Protein AF-A0A941FP29-F1 (afdb_monomer)

Mean predicted aligned error: 9.91 Å

Nearest PDB structures (foldseek):
  7wbj-assembly1_R  TM=4.226E-01  e=6.814E+00  Homo sapiens

Organism: NCBI:txid450367

InterPro domains:
  IPR008599 Putative sugar diacid recognition [PF05651] (10-92)

Structure (mmCIF, N/CA/C/O backbone):
data_AF-A0A941FP29-F1
#
_entry.id   AF-A0A941FP29-F1
#
loop_
_atom_site.group_PDB
_atom_site.id
_atom_site.type_symbol
_atom_site.label_atom_id
_atom_site.label_alt_id
_atom_site.label_comp_id
_atom_site.label_asym_id
_atom_site.label_entity_id
_atom_site.label_seq_id
_atom_site.pdbx_PDB_ins_code
_atom_site.Cartn_x
_atom_site.Cartn_y
_atom_site.Cartn_z
_atom_site.occupancy
_atom_site.B_iso_or_equiv
_atom_site.auth_seq_id
_atom_site.auth_comp_id
_atom_site.auth_asym_id
_atom_site.auth_atom_id
_atom_site.pdbx_PDB_model_num
ATOM 1 N N . MET A 1 1 ? -14.205 -14.571 4.735 1.00 32.47 1 MET A N 1
ATOM 2 C CA . MET A 1 1 ? -15.638 -14.201 4.711 1.00 32.47 1 MET A CA 1
ATOM 3 C C . MET A 1 1 ? -15.733 -12.725 5.080 1.00 32.47 1 MET A C 1
ATOM 5 O O . MET A 1 1 ? -15.484 -12.385 6.228 1.00 32.47 1 MET A O 1
ATOM 9 N N . ALA A 1 2 ? -15.945 -11.841 4.102 1.00 30.94 2 ALA A N 1
ATOM 10 C CA . ALA A 1 2 ? -16.024 -10.398 4.331 1.00 30.94 2 ALA A CA 1
ATOM 11 C C . ALA A 1 2 ? -17.465 -10.034 4.714 1.00 30.94 2 ALA A C 1
ATOM 13 O O . ALA A 1 2 ? -18.349 -10.020 3.860 1.00 30.94 2 ALA A O 1
ATOM 14 N N . PHE A 1 3 ? -17.715 -9.798 6.002 1.00 40.03 3 PHE A N 1
ATOM 15 C CA . PHE A 1 3 ? -19.000 -9.282 6.466 1.00 40.03 3 PHE A CA 1
ATOM 16 C C . PHE A 1 3 ? -19.100 -7.799 6.096 1.00 40.03 3 PHE A C 1
ATOM 18 O O . PHE A 1 3 ? -18.413 -6.954 6.664 1.00 40.03 3 PHE A O 1
ATOM 25 N N . ARG A 1 4 ? -19.940 -7.509 5.098 1.00 44.03 4 ARG A N 1
ATOM 26 C CA . ARG A 1 4 ? -20.433 -6.165 4.793 1.00 44.03 4 ARG A CA 1
ATOM 27 C C . ARG A 1 4 ? -21.570 -5.851 5.764 1.00 44.03 4 ARG A C 1
ATOM 29 O O . ARG A 1 4 ? -22.674 -6.358 5.600 1.00 44.03 4 ARG A O 1
ATOM 36 N N . SER A 1 5 ? -21.294 -5.017 6.753 1.00 42.84 5 SER A N 1
ATOM 37 C CA . SER A 1 5 ? -22.298 -4.324 7.562 1.00 42.84 5 SER A CA 1
ATOM 38 C C . SER A 1 5 ? -21.977 -2.827 7.550 1.00 42.84 5 SER A C 1
ATOM 40 O O . SER A 1 5 ? -20.813 -2.439 7.491 1.00 42.84 5 SER A O 1
ATOM 42 N N . ASN A 1 6 ? -23.032 -2.012 7.528 1.00 42.34 6 ASN A N 1
ATOM 43 C CA . ASN A 1 6 ? -23.116 -0.569 7.239 1.00 42.34 6 ASN A CA 1
ATOM 44 C C . ASN A 1 6 ? -22.327 0.395 8.169 1.00 42.34 6 ASN A C 1
ATOM 46 O O . ASN A 1 6 ? -22.764 1.518 8.399 1.00 42.34 6 ASN A O 1
ATOM 50 N N . GLY A 1 7 ? -21.178 0.003 8.717 1.00 50.03 7 GLY A N 1
ATOM 51 C CA . GLY A 1 7 ? -20.253 0.890 9.432 1.00 50.03 7 GLY A CA 1
ATOM 52 C C . GLY A 1 7 ? -19.001 1.059 8.594 1.00 50.03 7 GLY A C 1
ATOM 53 O O . GLY A 1 7 ? -18.015 0.351 8.765 1.00 50.03 7 GLY A O 1
ATOM 54 N N . SER A 1 8 ? -19.075 1.892 7.575 1.00 51.94 8 SER A N 1
ATOM 55 C CA . SER A 1 8 ? -18.148 1.792 6.467 1.00 51.94 8 SER A CA 1
ATOM 56 C C . SER A 1 8 ? -16.921 2.688 6.663 1.00 51.94 8 SER A C 1
ATOM 58 O O . SER A 1 8 ? -16.987 3.914 6.709 1.00 51.94 8 SER A O 1
ATOM 60 N N . THR A 1 9 ? -15.751 2.047 6.700 1.00 55.66 9 THR A N 1
ATOM 61 C CA . THR A 1 9 ? -14.421 2.677 6.584 1.00 55.66 9 THR A CA 1
ATOM 62 C C . THR A 1 9 ? -14.212 3.376 5.229 1.00 55.66 9 THR A C 1
ATOM 64 O O . THR A 1 9 ? -13.135 3.901 4.963 1.00 55.66 9 THR A O 1
ATOM 67 N N . GLU A 1 10 ? -15.235 3.398 4.367 1.00 58.84 10 GLU A N 1
ATOM 68 C CA . GLU A 1 10 ? -15.240 3.988 3.023 1.00 58.84 10 GLU A CA 1
ATOM 69 C C . GLU A 1 10 ? -15.029 5.508 3.028 1.00 58.84 10 GLU A C 1
ATOM 71 O O . GLU A 1 10 ? -14.550 6.064 2.047 1.00 58.84 10 GLU A O 1
ATOM 76 N N . ASN A 1 11 ? -15.264 6.164 4.168 1.00 66.56 11 ASN A N 1
ATOM 77 C CA . ASN A 1 11 ? -15.013 7.595 4.355 1.00 66.56 11 ASN A CA 1
ATOM 78 C C . ASN A 1 11 ? -13.582 7.910 4.839 1.00 66.56 11 ASN A C 1
ATOM 80 O O . ASN A 1 11 ? -13.303 9.044 5.230 1.00 66.56 11 ASN A O 1
ATOM 84 N N . GLY A 1 12 ? -12.688 6.914 4.897 1.00 73.06 12 GLY A N 1
ATOM 85 C CA . GLY A 1 12 ? -11.305 7.079 5.364 1.00 73.06 12 GLY A CA 1
ATOM 86 C C . GLY A 1 12 ? -11.152 7.235 6.879 1.00 73.06 12 GLY A C 1
ATOM 87 O O . GLY A 1 12 ? -10.056 7.519 7.356 1.00 73.06 12 GLY A O 1
ATOM 88 N N . LYS A 1 13 ? -12.228 7.027 7.645 1.00 82.56 13 LYS A N 1
ATOM 89 C CA . LYS A 1 13 ? -12.224 7.086 9.112 1.00 82.56 13 LYS A CA 1
ATOM 90 C C . LYS A 1 13 ? -12.149 5.682 9.728 1.00 82.56 13 LYS A C 1
ATOM 92 O O . LYS A 1 13 ? -12.718 4.751 9.150 1.00 82.56 13 LYS A O 1
ATOM 97 N N . PRO A 1 14 ? -11.500 5.528 10.898 1.00 82.56 14 PRO A N 1
ATOM 98 C CA . PRO A 1 14 ? -1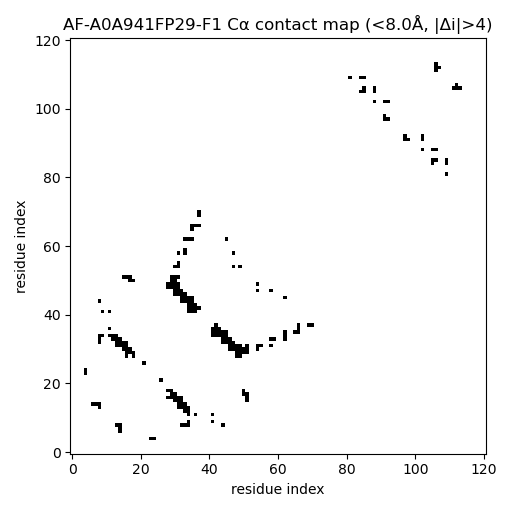1.568 4.304 11.687 1.00 82.56 14 PRO A CA 1
ATOM 99 C C . PRO A 1 14 ? -13.015 3.910 11.998 1.00 82.56 14 PRO A C 1
ATOM 101 O O . PRO A 1 14 ? -13.824 4.758 12.379 1.00 82.56 14 PRO A O 1
ATOM 104 N N . LEU A 1 15 ? -13.326 2.622 11.879 1.00 84.94 15 LEU A N 1
ATOM 105 C CA . LEU A 1 15 ? -14.553 2.049 12.426 1.00 84.94 15 LEU A CA 1
ATOM 106 C C . LEU A 1 15 ? -14.229 1.411 13.779 1.00 84.94 15 LEU A C 1
ATOM 108 O O . LEU A 1 15 ? -13.390 0.516 13.863 1.00 84.94 15 LEU A O 1
ATOM 112 N N . ILE A 1 16 ? -14.928 1.861 14.815 1.00 84.44 16 ILE A N 1
ATOM 113 C CA . ILE A 1 16 ? -14.818 1.368 16.190 1.00 84.44 16 ILE A CA 1
ATOM 114 C C . ILE A 1 16 ? -15.944 0.356 16.418 1.00 84.44 16 ILE A C 1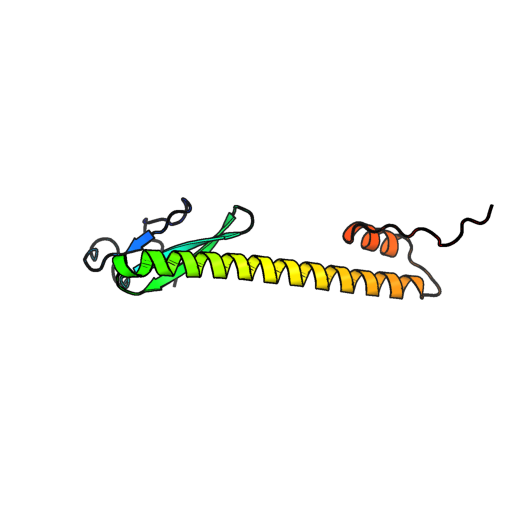
ATOM 116 O O . ILE A 1 16 ? -17.102 0.652 16.128 1.00 84.44 16 ILE A O 1
ATOM 120 N N . ILE A 1 17 ? -15.610 -0.830 16.928 1.00 83.69 17 ILE A N 1
ATOM 121 C CA . ILE A 1 17 ? -16.555 -1.913 17.224 1.00 83.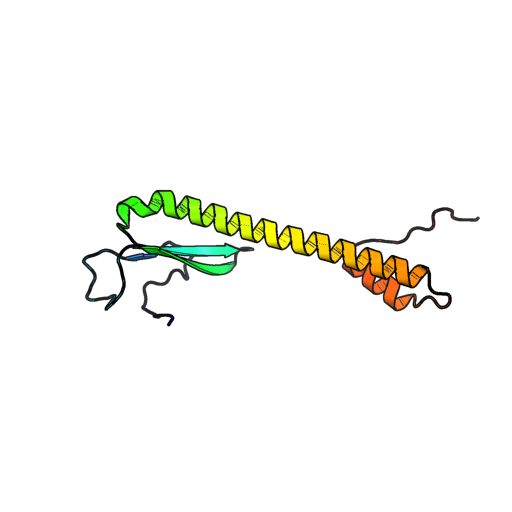69 17 ILE A CA 1
ATOM 122 C C . ILE A 1 17 ? -16.544 -2.145 18.742 1.00 83.69 17 ILE A C 1
ATOM 124 O O . ILE A 1 17 ? -15.631 -2.803 19.246 1.00 83.69 17 ILE A O 1
ATOM 128 N N . PRO A 1 18 ? -17.518 -1.602 19.490 1.00 78.12 18 PRO A N 1
ATOM 129 C CA . PRO A 1 18 ? -17.575 -1.758 20.938 1.00 78.12 18 PRO A CA 1
ATOM 130 C C . PRO A 1 18 ? -18.157 -3.115 21.366 1.00 78.12 18 PRO A C 1
ATOM 132 O O . PRO A 1 18 ? -18.962 -3.718 20.660 1.00 78.12 18 PRO A O 1
ATOM 135 N N . GLU A 1 19 ? -17.800 -3.561 22.574 1.00 72.75 19 GLU A N 1
ATOM 136 C CA . GLU A 1 19 ? -18.202 -4.850 23.176 1.00 72.75 19 GLU A CA 1
ATOM 137 C C . GLU A 1 19 ? -19.732 -5.060 23.247 1.00 72.75 19 GLU A C 1
ATOM 139 O O . GLU A 1 19 ? -20.245 -6.171 23.085 1.00 72.75 19 GLU A O 1
ATOM 144 N N . ASN A 1 20 ? -20.482 -3.980 23.487 1.00 67.75 20 ASN A N 1
ATOM 145 C CA . ASN A 1 20 ? -21.914 -4.038 23.797 1.00 67.75 20 ASN A CA 1
ATOM 146 C C . ASN A 1 20 ? -22.835 -3.942 22.571 1.00 67.75 20 ASN A C 1
ATOM 148 O O . ASN A 1 20 ? -24.051 -4.084 22.714 1.00 67.75 20 ASN A O 1
ATOM 152 N N . ASP A 1 21 ? -22.300 -3.750 21.364 1.00 62.97 21 ASP A N 1
ATOM 153 C CA . ASP A 1 21 ? -23.113 -3.433 20.182 1.00 62.97 21 ASP A CA 1
ATOM 154 C C . ASP A 1 21 ? -23.526 -4.672 19.366 1.00 62.97 21 ASP A C 1
ATOM 156 O O . ASP A 1 21 ? -23.429 -4.748 18.138 1.00 62.97 21 ASP A O 1
ATOM 160 N N . ARG A 1 22 ? -24.022 -5.689 20.084 1.00 54.75 22 ARG A N 1
ATOM 161 C CA . ARG A 1 22 ? -24.415 -6.996 19.520 1.00 54.75 22 ARG A CA 1
ATOM 162 C C . ARG A 1 22 ? -25.601 -6.922 18.553 1.00 54.75 22 ARG A C 1
ATOM 164 O O . ARG A 1 22 ? -25.835 -7.877 17.818 1.00 54.75 22 ARG A O 1
ATOM 171 N N . HIS A 1 23 ? -26.349 -5.817 18.559 1.00 57.81 23 HIS A N 1
ATOM 172 C CA . HIS A 1 23 ? -27.536 -5.633 17.720 1.00 57.81 23 HIS A CA 1
ATOM 173 C C . HIS A 1 23 ? -27.184 -5.220 16.281 1.00 57.81 23 HIS A C 1
ATOM 175 O O . HIS A 1 23 ? -27.934 -5.554 15.367 1.00 57.81 23 HIS A O 1
ATOM 181 N N . GLN A 1 24 ? -26.046 -4.546 16.059 1.00 61.66 24 GLN A N 1
ATOM 182 C CA . GLN A 1 24 ? -25.562 -4.184 14.717 1.00 61.66 24 GLN A CA 1
ATOM 183 C C . GLN A 1 24 ? -24.485 -5.137 14.170 1.00 61.66 24 GLN A C 1
ATOM 185 O O . GLN A 1 24 ? -24.301 -5.208 12.954 1.00 61.66 24 GLN A O 1
ATOM 190 N N . TRP A 1 25 ? -23.799 -5.894 15.034 1.00 64.88 25 TRP A N 1
ATOM 191 C CA . TRP A 1 25 ? -22.595 -6.650 14.667 1.00 64.88 25 TRP A CA 1
ATOM 192 C C . TRP A 1 25 ? -22.618 -8.080 15.231 1.00 64.88 25 TRP A C 1
ATOM 194 O O . TRP A 1 25 ? -21.846 -8.446 16.116 1.00 64.88 25 TRP A O 1
ATOM 204 N N . VAL A 1 26 ? -23.532 -8.917 14.733 1.00 56.78 26 VAL A N 1
ATOM 205 C CA . VAL A 1 26 ? -23.665 -10.313 15.189 1.00 56.78 26 VAL A CA 1
ATOM 206 C C . VAL A 1 26 ? -22.414 -11.122 14.817 1.00 56.78 26 VAL A C 1
ATOM 208 O O . VAL A 1 26 ? -22.083 -11.259 13.642 1.00 56.78 26 VAL A O 1
ATOM 211 N N . GLY A 1 27 ? -21.729 -11.681 15.822 1.00 65.38 27 GLY A N 1
ATOM 212 C CA . GLY A 1 27 ? -20.554 -12.549 15.637 1.00 65.38 27 GLY A CA 1
ATOM 213 C C . GLY A 1 27 ? -19.227 -11.815 15.411 1.00 65.38 27 GLY A C 1
ATOM 214 O O . GLY A 1 27 ? -18.240 -12.434 15.019 1.00 65.38 27 GLY A O 1
ATOM 215 N N . VAL A 1 28 ? -19.192 -10.504 15.644 1.00 72.69 28 VAL A N 1
ATOM 216 C CA . VAL A 1 28 ? -18.028 -9.650 15.404 1.00 72.69 28 VAL A CA 1
ATOM 217 C C . VAL A 1 28 ? -17.315 -9.374 16.729 1.00 72.69 28 VAL A C 1
ATOM 219 O O . VAL A 1 28 ? -17.945 -8.939 17.687 1.00 72.69 28 VAL A O 1
ATOM 222 N N . LEU A 1 29 ? -16.003 -9.625 16.787 1.00 78.88 29 LEU A N 1
ATOM 223 C CA . LEU A 1 29 ? -15.207 -9.333 17.983 1.00 78.88 29 LEU A CA 1
ATOM 224 C C . LEU A 1 29 ? -14.986 -7.816 18.150 1.00 78.88 29 LEU A C 1
ATOM 226 O O . LEU A 1 29 ? -14.804 -7.134 17.129 1.00 78.88 29 LEU A O 1
ATOM 230 N N . PRO A 1 30 ? -14.962 -7.309 19.397 1.00 84.88 30 PRO A N 1
ATOM 231 C CA . PRO A 1 30 ? -14.651 -5.914 19.708 1.00 84.88 30 PRO A CA 1
ATOM 232 C C . PRO A 1 30 ? -13.268 -5.520 19.180 1.00 84.88 30 PRO A C 1
ATOM 234 O O . PRO A 1 30 ? -12.351 -6.343 19.119 1.00 84.88 30 PRO A O 1
ATOM 237 N N . GLY A 1 31 ? -13.123 -4.265 18.767 1.00 89.06 31 GLY A N 1
ATOM 238 C CA . GLY A 1 31 ? -11.858 -3.742 18.264 1.00 89.06 31 GLY A CA 1
ATOM 239 C C . GLY A 1 31 ? -12.023 -2.575 17.301 1.00 89.06 31 GLY A C 1
ATOM 240 O O . GLY A 1 31 ? -13.006 -1.836 17.356 1.00 89.06 31 GLY A O 1
ATOM 241 N N . ILE A 1 32 ? -11.055 -2.412 16.403 1.00 90.38 32 ILE A N 1
ATOM 242 C CA . ILE A 1 32 ? -11.017 -1.329 15.419 1.00 90.38 32 ILE A CA 1
ATOM 243 C C . ILE A 1 32 ? -10.694 -1.848 14.016 1.00 90.38 32 ILE A C 1
ATOM 245 O O . ILE A 1 32 ? -9.894 -2.765 13.825 1.00 90.38 32 ILE A O 1
ATOM 249 N N . ASN A 1 33 ? -11.310 -1.221 13.021 1.00 90.44 33 ASN A N 1
ATOM 250 C CA . ASN A 1 33 ? -11.014 -1.396 11.607 1.00 90.44 33 ASN A CA 1
ATOM 251 C C . ASN A 1 33 ? -10.416 -0.087 11.078 1.00 90.44 33 ASN A C 1
ATOM 253 O O . ASN A 1 33 ? -11.087 0.947 11.058 1.00 90.44 33 ASN A O 1
ATOM 257 N N . LEU A 1 34 ? -9.163 -0.135 10.638 1.00 92.00 34 LEU A N 1
ATOM 258 C CA . LEU A 1 34 ? -8.400 1.017 10.171 1.00 92.00 34 LEU A CA 1
ATOM 259 C C . LEU A 1 34 ? -8.225 0.946 8.652 1.00 92.00 34 LEU A C 1
ATOM 261 O O . LEU A 1 34 ? -7.636 -0.023 8.167 1.00 92.00 34 LEU A O 1
ATOM 265 N N . PRO A 1 35 ? -8.724 1.924 7.877 1.00 93.12 35 PRO A N 1
ATOM 266 C CA . PRO A 1 35 ? -8.512 1.937 6.434 1.00 93.12 35 PRO A CA 1
ATOM 267 C C . PRO A 1 35 ? -7.025 2.126 6.111 1.00 93.12 35 PRO A C 1
ATOM 269 O O . PRO A 1 35 ? -6.357 2.940 6.743 1.00 93.12 35 PRO A O 1
ATOM 272 N N . ILE A 1 36 ? -6.529 1.399 5.110 1.00 93.69 36 ILE A N 1
ATOM 273 C CA . ILE A 1 36 ? -5.181 1.559 4.552 1.00 93.69 36 ILE A CA 1
ATOM 274 C C . ILE A 1 36 ? -5.289 2.458 3.329 1.00 93.69 36 ILE A C 1
ATOM 276 O O . ILE A 1 36 ? -5.960 2.099 2.357 1.00 93.69 36 ILE A O 1
ATOM 280 N N . ASN A 1 37 ? -4.624 3.605 3.373 1.00 92.38 37 ASN A N 1
ATOM 281 C CA . ASN A 1 37 ? -4.534 4.547 2.273 1.00 92.38 37 ASN A CA 1
ATOM 282 C C . ASN A 1 37 ? -3.188 4.398 1.556 1.00 92.38 37 ASN A C 1
ATOM 284 O O . ASN A 1 37 ? -2.128 4.430 2.176 1.00 92.38 37 ASN A O 1
ATOM 288 N N . PHE A 1 38 ? -3.236 4.265 0.237 1.00 93.19 38 PHE A N 1
ATOM 289 C CA . PHE A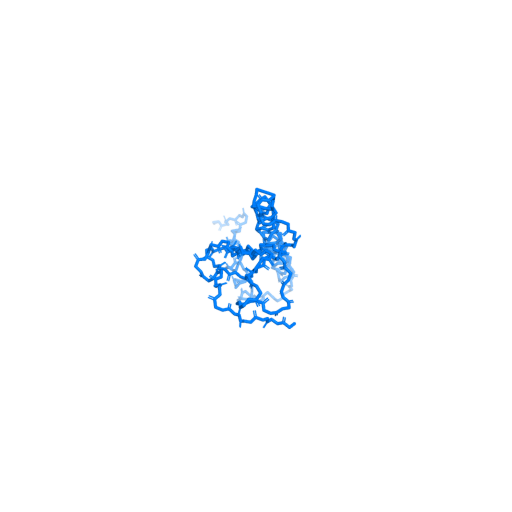 1 38 ? -2.070 4.249 -0.626 1.00 93.19 38 PHE A CA 1
ATOM 290 C C . PHE A 1 38 ? -2.366 5.077 -1.870 1.00 93.19 38 PHE A C 1
ATOM 292 O O . PHE A 1 3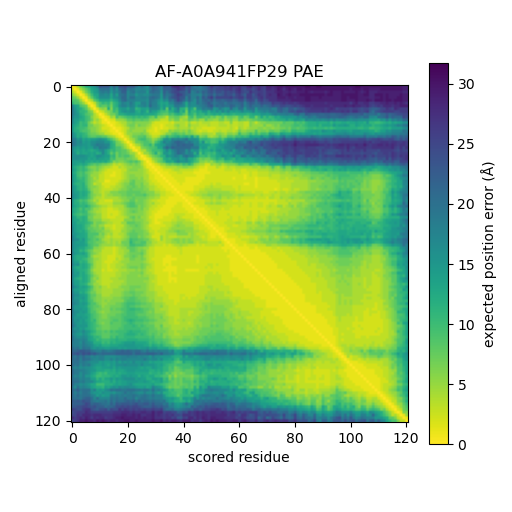8 ? -3.381 4.860 -2.527 1.00 93.19 38 PHE A O 1
ATOM 299 N N . GLN A 1 39 ? -1.497 6.041 -2.186 1.00 91.12 39 GLN A N 1
ATOM 300 C CA . GLN A 1 39 ? -1.688 6.958 -3.322 1.00 91.12 39 GLN A CA 1
ATOM 301 C C . GLN A 1 39 ? -3.074 7.635 -3.324 1.00 91.12 39 GLN A C 1
ATOM 303 O O . GLN A 1 39 ? -3.732 7.740 -4.356 1.00 91.12 39 GLN A O 1
ATOM 308 N N . ASN A 1 40 ? -3.529 8.080 -2.148 1.00 88.69 40 ASN A N 1
ATOM 309 C CA . ASN A 1 40 ? -4.829 8.725 -1.934 1.00 88.69 40 ASN A CA 1
ATOM 310 C C . ASN A 1 40 ? -6.048 7.816 -2.186 1.00 88.69 40 ASN A C 1
ATOM 312 O O . ASN A 1 40 ? -7.175 8.312 -2.243 1.00 88.69 40 ASN A O 1
ATOM 316 N N . VAL A 1 41 ? -5.851 6.499 -2.287 1.00 90.31 41 VAL A N 1
ATOM 317 C CA . VAL A 1 41 ? -6.913 5.506 -2.459 1.00 90.31 41 VAL A CA 1
ATOM 318 C C . VAL A 1 41 ? -6.929 4.553 -1.268 1.00 90.31 41 VAL A C 1
ATOM 320 O O . VAL A 1 41 ? -5.891 4.064 -0.825 1.00 90.31 41 VAL A O 1
ATOM 323 N N . ILE A 1 42 ? -8.122 4.251 -0.751 1.00 91.75 42 ILE A N 1
ATOM 324 C CA . ILE A 1 42 ? -8.285 3.197 0.254 1.00 91.75 42 ILE A CA 1
ATOM 325 C C . ILE A 1 42 ? -8.199 1.847 -0.457 1.00 91.75 42 ILE A C 1
ATOM 327 O O . ILE A 1 42 ? -9.095 1.487 -1.218 1.00 91.75 42 ILE A O 1
ATOM 331 N N . ILE A 1 43 ? -7.130 1.100 -0.198 1.00 92.25 43 ILE A N 1
ATOM 332 C CA . ILE A 1 43 ? -6.866 -0.186 -0.861 1.00 92.25 43 ILE A CA 1
ATOM 333 C C . ILE A 1 43 ? -7.234 -1.399 0.003 1.00 92.25 43 ILE A C 1
ATOM 335 O O . ILE A 1 43 ? -7.224 -2.532 -0.470 1.00 92.25 43 ILE A O 1
ATOM 339 N N . GLY A 1 44 ? -7.539 -1.179 1.283 1.00 90.69 44 GLY A N 1
ATOM 340 C CA . GLY A 1 44 ? -7.793 -2.253 2.236 1.00 90.69 44 GLY A CA 1
ATOM 341 C C . GLY A 1 44 ? -8.070 -1.749 3.646 1.00 90.69 44 GLY A C 1
ATOM 342 O O . GLY A 1 44 ? -8.211 -0.548 3.880 1.00 90.69 44 GLY A O 1
ATOM 343 N N . VAL A 1 45 ? -8.167 -2.685 4.591 1.00 91.44 45 VAL A N 1
ATOM 344 C CA . VAL A 1 45 ? -8.477 -2.407 5.999 1.00 91.44 45 VAL A CA 1
ATOM 345 C C . VAL A 1 45 ? -7.643 -3.321 6.899 1.00 91.44 45 VAL A C 1
ATOM 347 O O . VAL A 1 45 ? -7.581 -4.527 6.661 1.00 91.44 45 VAL A O 1
ATOM 350 N N . ILE A 1 46 ? -7.044 -2.761 7.951 1.00 90.44 46 ILE A N 1
ATOM 351 C CA . ILE A 1 46 ? -6.424 -3.503 9.057 1.00 90.44 46 ILE A CA 1
ATOM 352 C C . ILE A 1 46 ? -7.477 -3.691 10.140 1.00 90.44 46 ILE A C 1
ATOM 354 O O . ILE A 1 46 ? -8.060 -2.718 10.614 1.00 90.44 46 ILE A O 1
ATOM 358 N N . ARG A 1 47 ? -7.705 -4.935 10.557 1.00 88.88 47 ARG A N 1
ATOM 359 C CA . ARG A 1 47 ? -8.572 -5.248 11.692 1.00 88.88 47 ARG A CA 1
ATOM 360 C C . ARG A 1 47 ? -7.729 -5.578 12.915 1.00 88.88 47 ARG A C 1
ATOM 362 O O . ARG A 1 47 ? -6.939 -6.516 12.872 1.00 88.88 47 ARG A O 1
ATOM 369 N N . ILE A 1 48 ? -7.943 -4.851 14.005 1.00 90.19 48 ILE A N 1
ATOM 370 C CA . ILE A 1 48 ? -7.291 -5.071 15.299 1.00 90.19 48 ILE A CA 1
ATOM 371 C C . ILE A 1 48 ? -8.385 -5.394 16.315 1.00 90.19 48 ILE A C 1
ATOM 373 O O . ILE A 1 48 ? -9.390 -4.697 16.378 1.00 90.19 48 ILE A O 1
ATOM 377 N N . THR A 1 49 ? -8.225 -6.487 17.058 1.00 88.69 49 THR A N 1
ATOM 378 C CA . THR A 1 49 ? -9.226 -6.992 18.014 1.00 88.69 49 THR A CA 1
ATOM 379 C C . THR A 1 49 ? -8.765 -6.717 19.443 1.00 88.69 49 THR A C 1
ATOM 381 O O . THR A 1 49 ? -7.585 -6.902 19.730 1.00 88.69 49 THR A O 1
ATOM 384 N N . GLY A 1 50 ? -9.674 -6.294 20.322 1.00 87.69 50 GLY A N 1
ATOM 385 C CA . GLY A 1 50 ? -9.388 -5.892 21.706 1.00 87.69 50 GLY A CA 1
ATOM 386 C C . GLY A 1 50 ? -10.258 -4.711 22.143 1.00 87.69 50 GLY A C 1
ATOM 387 O O . GLY A 1 50 ? -11.211 -4.366 21.443 1.00 87.69 50 GLY A O 1
ATOM 388 N N . ASP A 1 51 ? -9.938 -4.086 23.279 1.00 87.56 51 ASP A N 1
ATOM 389 C CA . ASP A 1 51 ? -10.669 -2.907 23.758 1.00 87.56 51 ASP A CA 1
ATOM 390 C C . ASP A 1 51 ? -10.434 -1.714 22.813 1.00 87.56 51 ASP A C 1
ATOM 392 O O . ASP A 1 51 ? -9.306 -1.225 22.706 1.00 87.56 51 ASP A O 1
ATOM 396 N N . PRO A 1 52 ? -11.465 -1.195 22.124 1.00 86.56 52 PRO A N 1
ATOM 397 C CA . PRO A 1 52 ? -11.281 -0.099 21.181 1.00 86.56 52 PRO A CA 1
ATOM 398 C C . PRO A 1 52 ? -10.692 1.175 21.797 1.00 86.56 52 PRO A C 1
ATOM 400 O O . PRO A 1 52 ? -10.065 1.950 21.078 1.00 86.56 52 PRO A O 1
ATOM 403 N N . THR A 1 53 ? -10.891 1.408 23.098 1.00 86.00 53 THR A N 1
ATOM 404 C CA . THR A 1 53 ? -10.366 2.593 23.791 1.00 86.00 53 THR A CA 1
ATOM 405 C C . THR A 1 53 ? -8.851 2.535 23.971 1.00 86.00 53 THR A C 1
ATOM 407 O O . THR A 1 53 ? -8.185 3.555 23.821 1.00 86.00 53 THR A O 1
ATOM 410 N N . GLU A 1 54 ? -8.298 1.342 24.195 1.00 87.25 54 GLU A N 1
ATOM 411 C CA . GLU A 1 54 ? -6.853 1.107 24.295 1.00 87.25 54 GLU A CA 1
ATOM 412 C C . GLU A 1 54 ? -6.192 0.999 22.912 1.00 87.25 54 GLU A C 1
ATOM 414 O O . GLU A 1 54 ? -5.023 1.339 22.729 1.00 87.25 54 GLU A O 1
ATOM 419 N N . LEU A 1 55 ? -6.940 0.524 21.912 1.00 88.56 55 LEU A N 1
ATOM 420 C CA . LEU A 1 55 ? -6.402 0.211 20.589 1.00 88.56 55 LEU A CA 1
ATOM 421 C C . LEU A 1 55 ? -6.239 1.412 19.657 1.00 88.56 55 LEU A C 1
ATOM 423 O O . LEU A 1 55 ? -5.509 1.288 18.676 1.00 88.56 55 LEU A O 1
ATOM 427 N N . LEU A 1 56 ? -6.910 2.541 19.899 1.00 82.69 56 LEU A N 1
ATOM 428 C CA . LEU A 1 56 ? -6.884 3.681 18.972 1.00 82.69 56 LEU A CA 1
ATOM 429 C C . LEU A 1 56 ? -5.464 4.227 18.755 1.00 82.69 56 LEU A C 1
ATOM 431 O O . LEU A 1 56 ? -5.030 4.325 17.608 1.00 82.69 56 LEU A O 1
ATOM 435 N N . GLU A 1 57 ? -4.719 4.504 19.830 1.00 84.19 57 GLU A N 1
ATOM 436 C CA . GLU A 1 57 ? -3.364 5.071 19.733 1.00 84.19 57 GLU A CA 1
ATOM 437 C C . GLU A 1 57 ? -2.380 4.109 19.049 1.00 84.19 57 GLU A C 1
ATOM 439 O O . GLU A 1 57 ? -1.670 4.480 18.112 1.00 84.19 57 GLU A O 1
ATOM 444 N N . PHE A 1 58 ? -2.355 2.842 19.474 1.00 89.56 58 PHE A N 1
ATOM 445 C CA . PHE A 1 58 ? -1.464 1.844 18.878 1.00 89.56 58 PHE A CA 1
ATOM 446 C C . PHE A 1 58 ? -1.876 1.492 17.442 1.00 89.56 58 PHE A C 1
ATOM 448 O O . PHE A 1 58 ? -1.033 1.264 16.573 1.00 89.56 58 PHE A O 1
ATOM 455 N N . GLY A 1 59 ? -3.179 1.476 17.173 1.00 91.44 59 GLY A N 1
ATOM 456 C CA . GLY A 1 59 ? -3.738 1.189 15.865 1.00 91.44 59 GLY A CA 1
ATOM 457 C C . GLY A 1 59 ? -3.307 2.197 14.807 1.00 91.44 59 GLY A C 1
ATOM 458 O 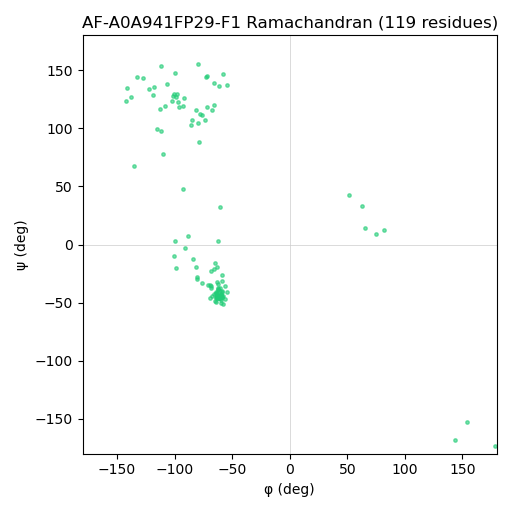O . GLY A 1 59 ? -2.905 1.796 13.713 1.00 91.44 59 GLY A O 1
ATOM 459 N N . GLU A 1 60 ? -3.314 3.492 15.128 1.00 90.19 60 GLU A N 1
ATOM 460 C CA . GLU A 1 60 ? -2.819 4.523 14.210 1.00 90.19 60 GLU A CA 1
ATOM 461 C C . GLU A 1 60 ? -1.340 4.323 13.857 1.00 90.19 60 GLU A C 1
ATOM 463 O O . GLU A 1 60 ? -0.971 4.431 12.685 1.00 90.19 60 GLU A O 1
ATOM 468 N N . LEU A 1 61 ? -0.500 3.945 14.827 1.00 93.88 61 LEU A N 1
ATOM 469 C CA . LEU A 1 61 ? 0.905 3.622 14.568 1.00 93.88 61 LEU A CA 1
ATOM 470 C C . LEU A 1 61 ? 1.051 2.411 13.635 1.00 93.88 61 LEU A C 1
ATOM 472 O O . LEU A 1 61 ? 1.814 2.463 12.670 1.00 93.88 61 LEU A O 1
ATOM 476 N N . VAL A 1 62 ? 0.289 1.342 13.879 1.00 93.69 62 VAL A N 1
ATOM 477 C CA . VAL A 1 62 ? 0.274 0.151 13.014 1.00 93.69 62 VAL A CA 1
ATOM 478 C C . VAL A 1 62 ? -0.161 0.507 11.592 1.00 93.69 62 VAL A C 1
ATOM 480 O O . VAL A 1 62 ? 0.466 0.056 10.629 1.00 93.69 62 VAL A O 1
ATOM 483 N N . LYS A 1 63 ? -1.193 1.347 11.440 1.00 93.69 63 LYS A N 1
ATOM 484 C CA . LYS A 1 63 ? -1.630 1.867 10.138 1.00 93.69 63 LYS A CA 1
ATOM 485 C C . LYS A 1 63 ? -0.497 2.618 9.439 1.00 93.69 63 LYS A C 1
ATOM 487 O O . LYS A 1 63 ? -0.191 2.288 8.298 1.00 93.69 63 LYS A O 1
ATOM 492 N N . MET A 1 64 ? 0.150 3.572 10.114 1.00 94.00 64 MET A N 1
ATOM 493 C CA . MET A 1 64 ? 1.249 4.353 9.530 1.00 94.00 64 MET A CA 1
ATOM 494 C C . MET A 1 64 ? 2.411 3.465 9.078 1.00 94.00 64 MET A C 1
ATOM 496 O O . MET A 1 64 ? 2.916 3.630 7.969 1.00 94.00 64 MET A O 1
ATOM 500 N N . ILE A 1 65 ? 2.815 2.495 9.904 1.00 96.12 65 ILE A N 1
ATOM 501 C CA . ILE A 1 65 ? 3.891 1.560 9.554 1.00 96.12 65 ILE A CA 1
ATOM 502 C C . ILE A 1 65 ? 3.481 0.705 8.353 1.00 96.12 65 ILE A C 1
ATOM 504 O O . ILE A 1 65 ? 4.278 0.525 7.440 1.00 96.12 65 ILE A O 1
ATOM 508 N N . THR A 1 66 ? 2.238 0.226 8.310 1.00 95.94 66 THR A N 1
ATOM 509 C CA . THR A 1 66 ? 1.739 -0.598 7.199 1.00 95.94 66 THR A CA 1
ATOM 510 C C . THR A 1 66 ? 1.712 0.182 5.884 1.00 95.94 66 THR A C 1
ATOM 512 O O . THR A 1 66 ? 2.185 -0.314 4.863 1.00 95.94 66 THR A O 1
ATOM 515 N N . GLU A 1 67 ? 1.211 1.419 5.900 1.00 96.06 67 GLU A N 1
ATOM 516 C CA . GLU A 1 67 ? 1.214 2.300 4.725 1.00 96.06 67 GLU A CA 1
ATOM 517 C C . GLU A 1 67 ? 2.645 2.622 4.278 1.00 96.06 67 GLU A C 1
ATOM 519 O O . GLU A 1 67 ? 2.959 2.544 3.091 1.00 96.06 67 GLU A O 1
ATOM 524 N N . MET A 1 68 ? 3.550 2.895 5.222 1.00 96.94 68 MET A N 1
ATOM 525 C CA . MET A 1 68 ? 4.968 3.105 4.931 1.00 96.94 68 MET A CA 1
ATOM 526 C C . MET A 1 68 ? 5.620 1.867 4.301 1.00 96.94 68 MET A C 1
ATOM 528 O O . MET A 1 68 ? 6.324 2.000 3.302 1.00 96.94 68 MET A O 1
ATOM 532 N N . MET A 1 69 ? 5.389 0.669 4.846 1.00 96.94 69 MET A N 1
ATOM 533 C CA . MET A 1 69 ? 5.930 -0.581 4.299 1.00 96.94 69 MET A CA 1
ATOM 534 C C . MET A 1 69 ? 5.438 -0.824 2.873 1.00 96.94 69 MET A C 1
ATOM 536 O O . MET A 1 69 ? 6.206 -1.266 2.023 1.00 96.94 69 MET A O 1
ATOM 540 N N . LEU A 1 70 ? 4.183 -0.482 2.584 1.00 96.38 70 LEU A N 1
ATOM 541 C CA . LEU A 1 70 ? 3.637 -0.563 1.237 1.00 96.38 70 LEU A CA 1
ATOM 542 C C . LEU A 1 70 ? 4.317 0.422 0.276 1.00 96.38 70 LEU A C 1
ATOM 544 O O . LEU A 1 70 ? 4.675 0.044 -0.838 1.00 96.38 70 LEU A O 1
ATOM 548 N N . HIS A 1 71 ? 4.561 1.661 0.713 1.00 96.19 71 HIS A N 1
ATOM 549 C CA . HIS A 1 71 ? 5.354 2.623 -0.056 1.00 96.19 71 HIS A CA 1
ATOM 550 C C . HIS A 1 71 ? 6.774 2.120 -0.320 1.00 96.19 71 HIS A C 1
ATOM 552 O O . HIS A 1 71 ? 7.255 2.227 -1.447 1.00 96.19 71 HIS A O 1
ATOM 558 N N . GLN A 1 72 ? 7.428 1.535 0.682 1.00 97.31 72 GLN A N 1
ATOM 559 C CA . GLN A 1 72 ? 8.768 0.968 0.536 1.00 97.31 72 GLN A CA 1
ATOM 560 C C . GLN A 1 72 ? 8.790 -0.208 -0.442 1.00 97.31 72 GLN A C 1
ATOM 562 O O . GLN A 1 72 ? 9.648 -0.237 -1.321 1.00 97.31 72 GLN A O 1
ATOM 567 N N . ALA A 1 73 ? 7.839 -1.140 -0.329 1.00 96.56 73 ALA A N 1
ATOM 568 C CA . ALA A 1 73 ? 7.724 -2.281 -1.234 1.00 96.56 73 ALA A CA 1
ATOM 569 C C . ALA A 1 73 ? 7.521 -1.823 -2.684 1.00 96.56 73 ALA A C 1
ATOM 571 O O . ALA A 1 73 ? 8.236 -2.270 -3.577 1.00 96.56 73 ALA A O 1
ATOM 572 N N . PHE A 1 74 ? 6.624 -0.857 -2.900 1.00 96.56 74 PHE A N 1
ATOM 573 C CA . PHE A 1 74 ? 6.397 -0.278 -4.220 1.00 96.56 74 PHE A CA 1
ATOM 574 C C . PHE A 1 74 ? 7.659 0.392 -4.778 1.00 96.56 74 PHE A C 1
ATOM 576 O O . PHE A 1 74 ? 8.033 0.161 -5.922 1.00 96.56 74 PHE A O 1
ATOM 583 N N . MET A 1 75 ? 8.361 1.198 -3.976 1.00 96.31 75 MET A N 1
ATOM 584 C CA . MET A 1 75 ? 9.607 1.838 -4.414 1.00 96.31 75 MET A CA 1
ATOM 585 C C . MET A 1 75 ? 10.706 0.825 -4.751 1.00 96.31 75 MET A C 1
ATOM 587 O O . MET A 1 75 ? 11.443 1.032 -5.715 1.00 96.31 75 MET A O 1
ATOM 591 N N . ALA A 1 76 ? 10.821 -0.251 -3.970 1.00 97.25 76 ALA A N 1
ATOM 592 C CA . ALA A 1 76 ? 11.786 -1.315 -4.220 1.00 97.25 76 ALA A CA 1
ATOM 593 C C . ALA A 1 76 ? 11.497 -2.025 -5.551 1.00 97.25 76 ALA A C 1
ATOM 595 O O . ALA A 1 76 ? 12.404 -2.158 -6.370 1.00 97.25 76 ALA A O 1
ATOM 596 N N . GLU A 1 77 ? 10.234 -2.373 -5.809 1.00 96.38 77 GLU A N 1
ATOM 597 C CA . GLU A 1 77 ? 9.798 -2.975 -7.073 1.00 96.38 77 GLU A CA 1
ATOM 598 C C . GLU A 1 77 ? 10.085 -2.054 -8.269 1.00 96.38 77 GLU A C 1
ATOM 600 O O . GLU A 1 77 ? 10.620 -2.497 -9.282 1.00 96.38 77 GLU A O 1
ATOM 605 N N . GLN A 1 78 ? 9.814 -0.748 -8.151 1.00 94.00 78 GLN A N 1
ATOM 606 C CA . GLN A 1 78 ? 10.129 0.217 -9.214 1.00 94.00 78 GLN A CA 1
ATOM 607 C C . GLN A 1 78 ? 11.635 0.300 -9.506 1.00 94.00 78 GLN A C 1
ATOM 609 O O . GLN A 1 78 ? 12.040 0.453 -10.662 1.00 94.00 78 GLN A O 1
ATOM 614 N N . LEU A 1 79 ? 12.475 0.213 -8.471 1.00 94.50 79 LEU A N 1
ATOM 615 C CA . LEU A 1 79 ? 13.926 0.234 -8.631 1.00 94.50 79 LEU A CA 1
ATOM 616 C C . LEU A 1 79 ? 14.432 -1.042 -9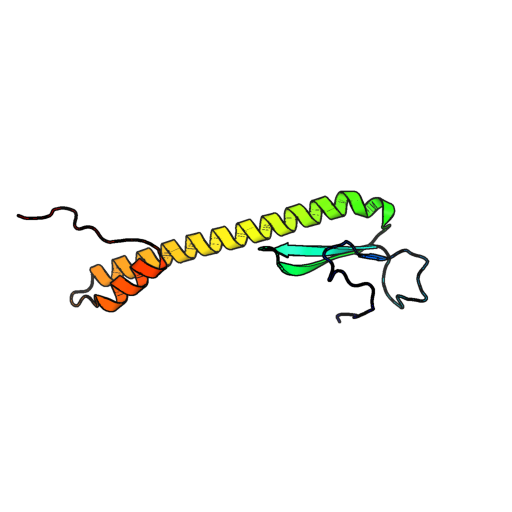.310 1.00 94.50 79 LEU A C 1
ATOM 618 O O . LEU A 1 79 ? 15.230 -0.951 -10.245 1.00 94.50 79 LEU A O 1
ATOM 622 N N . GLU A 1 80 ? 13.950 -2.202 -8.865 1.00 96.19 80 GLU A N 1
ATOM 623 C CA . GLU A 1 80 ? 14.268 -3.504 -9.455 1.00 96.19 80 GLU A CA 1
ATOM 624 C C . GLU A 1 80 ? 13.835 -3.555 -10.924 1.00 96.19 80 GLU A C 1
ATOM 626 O O . GLU A 1 80 ? 14.643 -3.855 -11.803 1.00 96.19 80 GLU A O 1
ATOM 631 N N . TRP A 1 81 ? 12.603 -3.136 -11.213 1.00 94.25 81 TRP A N 1
ATOM 632 C CA . TRP A 1 81 ? 12.073 -3.038 -12.569 1.00 94.25 81 TRP A CA 1
ATOM 633 C C . TRP A 1 81 ? 12.935 -2.146 -13.469 1.00 94.25 81 TRP A C 1
ATOM 635 O O . TRP A 1 81 ? 13.298 -2.525 -14.585 1.00 94.25 81 TRP A O 1
ATOM 645 N N . LYS A 1 82 ? 13.319 -0.961 -12.978 1.00 92.31 82 LYS A N 1
ATOM 646 C CA . LYS A 1 82 ? 14.186 -0.042 -13.723 1.00 92.31 82 LYS A CA 1
ATOM 647 C C . LYS A 1 82 ? 15.559 -0.652 -13.995 1.00 92.31 82 LYS A C 1
ATOM 649 O O . LYS A 1 82 ? 16.121 -0.411 -15.062 1.00 92.31 82 LYS A O 1
ATOM 654 N N . GLN A 1 83 ? 16.112 -1.399 -13.043 1.00 93.88 83 GLN A N 1
ATOM 655 C CA . GLN A 1 83 ? 17.394 -2.075 -13.207 1.00 93.88 83 GLN A CA 1
ATOM 656 C C . GLN A 1 83 ? 17.300 -3.202 -14.244 1.00 93.88 83 GLN A C 1
ATOM 658 O O . GLN A 1 83 ? 18.127 -3.256 -15.150 1.00 93.88 83 GLN A O 1
ATOM 663 N N . HIS A 1 84 ? 16.243 -4.009 -14.195 1.00 94.31 84 HIS A N 1
ATOM 664 C CA . HIS A 1 84 ? 16.013 -5.065 -15.175 1.00 94.31 84 HIS A CA 1
ATOM 665 C C . HIS A 1 84 ? 15.852 -4.513 -16.602 1.00 94.31 84 HIS A C 1
ATOM 667 O O . HIS A 1 84 ? 16.476 -4.998 -17.543 1.00 94.31 84 HIS A O 1
ATOM 673 N N . LEU A 1 85 ? 15.086 -3.431 -16.778 1.00 91.62 85 LEU A N 1
ATOM 674 C CA . LEU A 1 85 ? 14.947 -2.787 -18.089 1.00 91.62 85 LEU A CA 1
ATOM 675 C C . LEU A 1 85 ? 16.275 -2.234 -18.627 1.00 91.62 85 LEU A C 1
ATOM 677 O O . LEU A 1 85 ? 16.500 -2.271 -19.836 1.00 91.62 85 LEU A O 1
ATOM 681 N N . LYS A 1 86 ? 17.169 -1.748 -17.755 1.00 91.44 86 LYS A N 1
ATOM 682 C CA . LYS A 1 86 ? 18.523 -1.334 -18.160 1.00 91.44 86 LYS A CA 1
ATOM 683 C C . LYS A 1 86 ? 19.351 -2.501 -18.679 1.00 91.44 86 LYS A C 1
ATOM 685 O O . LYS A 1 86 ? 20.052 -2.335 -19.673 1.00 91.44 86 LYS A O 1
ATOM 690 N N . GLU A 1 87 ? 19.280 -3.644 -18.009 1.00 92.62 87 GLU A N 1
ATOM 691 C CA . GLU A 1 87 ? 19.991 -4.859 -18.416 1.00 92.62 87 GLU A CA 1
ATOM 692 C C . GLU A 1 87 ? 19.519 -5.320 -19.794 1.00 92.62 87 GLU A C 1
ATOM 694 O O . GLU A 1 87 ? 20.348 -5.513 -20.678 1.00 92.62 87 GLU A O 1
ATOM 699 N N . LEU A 1 88 ? 18.204 -5.347 -20.034 1.00 91.38 88 LEU A N 1
ATOM 700 C CA . LEU A 1 88 ? 17.650 -5.681 -21.349 1.00 91.38 88 LEU A CA 1
ATOM 701 C C . LEU A 1 88 ? 18.127 -4.719 -22.447 1.00 91.38 88 LEU A C 1
ATOM 703 O O . LEU A 1 88 ? 18.547 -5.163 -23.510 1.00 91.38 88 LEU A O 1
ATOM 707 N N . VAL A 1 89 ? 18.117 -3.402 -22.192 1.00 90.81 89 VAL A N 1
ATOM 708 C CA . VAL A 1 89 ? 18.663 -2.416 -23.146 1.00 90.81 89 VAL A CA 1
ATOM 709 C C . VAL A 1 89 ? 20.130 -2.707 -23.454 1.00 90.81 89 VAL A C 1
ATOM 711 O O . VAL A 1 89 ? 20.532 -2.657 -24.613 1.00 90.81 89 VAL A O 1
ATOM 714 N N . PHE A 1 90 ? 20.931 -3.017 -22.436 1.00 89.75 90 PHE A N 1
ATOM 715 C CA . PHE A 1 90 ? 22.339 -3.348 -22.624 1.00 89.75 90 PHE A CA 1
ATOM 716 C C . PHE A 1 90 ? 22.518 -4.620 -23.465 1.00 89.75 90 PHE A C 1
ATOM 718 O O . PHE A 1 90 ? 23.319 -4.622 -24.396 1.00 89.75 90 PHE A O 1
ATOM 725 N N . GLU A 1 91 ? 21.735 -5.666 -23.198 1.00 90.06 91 GLU A N 1
ATOM 726 C CA . GLU A 1 91 ? 21.734 -6.901 -23.988 1.00 90.06 91 GLU A CA 1
ATOM 727 C C . GLU A 1 91 ? 21.382 -6.655 -25.458 1.00 90.06 91 GLU A C 1
ATOM 729 O O . GLU A 1 91 ? 22.012 -7.231 -26.342 1.00 90.06 91 GLU A O 1
ATOM 734 N N . ASP A 1 92 ? 20.405 -5.793 -25.749 1.00 88.56 92 ASP A N 1
ATOM 735 C CA . ASP A 1 92 ? 20.036 -5.482 -27.133 1.00 88.56 92 ASP A CA 1
ATOM 736 C C . ASP A 1 92 ? 21.108 -4.704 -27.883 1.00 88.56 92 ASP A C 1
ATOM 738 O O . ASP A 1 92 ? 21.304 -4.940 -29.073 1.00 88.56 92 ASP A O 1
ATOM 742 N N . LEU A 1 93 ? 21.814 -3.801 -27.201 1.00 87.56 93 LEU A N 1
ATOM 743 C CA . LEU A 1 93 ? 22.922 -3.049 -27.791 1.00 87.56 93 LEU A CA 1
ATOM 744 C C . LEU A 1 93 ? 24.139 -3.933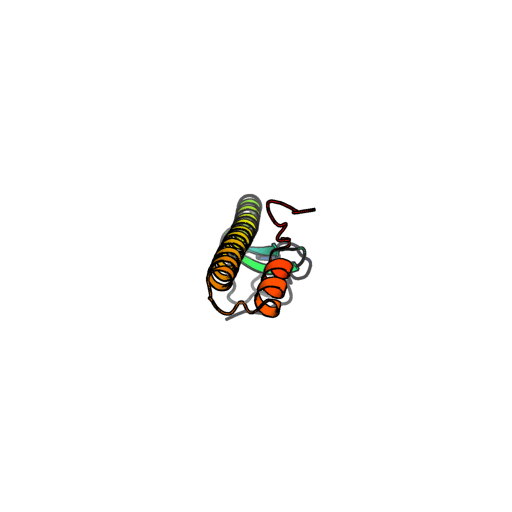 -28.101 1.00 87.56 93 LEU A C 1
ATOM 746 O O . LEU A 1 93 ? 24.953 -3.561 -28.942 1.00 87.56 93 LEU A O 1
ATOM 750 N N . LEU A 1 94 ? 24.272 -5.084 -27.435 1.00 88.25 94 LEU A N 1
ATOM 751 C CA . LEU A 1 94 ? 25.337 -6.058 -27.693 1.00 88.25 94 LEU A CA 1
ATOM 752 C C . LEU A 1 94 ? 25.027 -7.016 -28.855 1.00 88.25 94 LEU A C 1
ATOM 754 O O . LEU A 1 94 ? 25.924 -7.738 -29.292 1.00 88.25 94 LEU A O 1
ATOM 758 N N . LYS A 1 95 ? 23.784 -7.060 -29.348 1.00 87.69 95 LYS A N 1
ATOM 759 C CA . LYS A 1 95 ? 23.409 -7.914 -30.484 1.00 87.69 95 LYS A CA 1
ATOM 760 C C . LYS A 1 95 ? 23.991 -7.359 -31.783 1.00 87.69 95 LYS A C 1
ATOM 762 O O . LYS A 1 95 ? 24.046 -6.151 -31.983 1.00 87.69 95 LYS A O 1
ATOM 767 N N . GLU A 1 96 ? 24.370 -8.257 -32.693 1.00 80.38 96 GLU A N 1
ATOM 768 C CA . GLU A 1 96 ? 24.852 -7.875 -34.030 1.00 80.38 96 GLU A CA 1
ATOM 769 C C . GLU A 1 96 ? 23.770 -7.160 -34.856 1.00 80.38 96 GLU A C 1
ATOM 771 O O . GLU A 1 96 ? 24.083 -6.256 -35.628 1.00 80.38 96 GLU A O 1
ATOM 776 N N . ASP A 1 97 ? 22.500 -7.527 -34.658 1.00 85.38 97 ASP A N 1
ATOM 777 C CA . ASP A 1 97 ? 21.339 -6.871 -35.262 1.00 85.38 97 ASP A CA 1
ATOM 778 C C . ASP A 1 97 ? 20.525 -6.142 -34.182 1.00 85.38 97 ASP A C 1
ATOM 780 O O . ASP A 1 97 ? 19.754 -6.743 -33.424 1.00 85.38 97 ASP A O 1
ATOM 784 N N . ILE A 1 98 ? 20.757 -4.834 -34.064 1.00 84.50 98 ILE A N 1
ATOM 785 C CA . ILE A 1 98 ? 20.136 -3.994 -33.038 1.00 84.50 98 ILE A CA 1
ATOM 786 C C . ILE A 1 98 ? 18.726 -3.608 -33.482 1.00 84.50 98 ILE A C 1
ATOM 788 O O . ILE A 1 98 ? 18.526 -2.810 -34.401 1.00 84.50 98 ILE A O 1
ATOM 792 N N . ASN A 1 99 ? 17.728 -4.075 -32.737 1.00 86.25 99 ASN A N 1
ATOM 793 C CA . ASN A 1 99 ? 16.357 -3.606 -32.889 1.00 86.25 99 ASN A CA 1
ATOM 794 C C . ASN A 1 99 ? 16.176 -2.244 -32.193 1.00 86.25 99 ASN A C 1
ATOM 796 O O . ASN A 1 99 ? 15.781 -2.173 -31.026 1.00 86.25 99 ASN A O 1
ATOM 800 N N . GLN A 1 100 ? 16.451 -1.165 -32.931 1.00 85.38 100 GLN A N 1
ATOM 801 C CA . GLN A 1 100 ? 16.381 0.219 -32.435 1.00 85.38 100 GLN A CA 1
ATOM 802 C C . GLN A 1 100 ? 15.020 0.569 -31.820 1.00 85.38 100 GLN A C 1
ATOM 804 O O . GLN A 1 100 ? 14.962 1.143 -30.740 1.00 85.38 100 GLN A O 1
ATOM 809 N N . HIS A 1 101 ? 13.919 0.129 -32.434 1.00 86.62 101 HIS A N 1
ATOM 810 C CA . HIS A 1 101 ? 12.572 0.379 -31.912 1.00 86.62 101 HIS A CA 1
ATOM 811 C C . HIS A 1 101 ? 12.382 -0.190 -30.499 1.00 86.62 101 HIS A C 1
ATOM 813 O O . HIS A 1 101 ? 11.758 0.431 -29.641 1.00 86.62 101 HIS A O 1
ATOM 819 N N . SER A 1 102 ? 12.923 -1.379 -30.242 1.00 85.56 102 SER A N 1
ATOM 820 C CA . SER A 1 102 ? 12.767 -2.034 -28.944 1.00 85.56 102 SER A CA 1
ATOM 821 C C . SER A 1 102 ? 13.667 -1.399 -27.874 1.00 85.56 102 SER A C 1
ATOM 823 O O . SER A 1 102 ? 13.267 -1.307 -26.712 1.00 85.56 102 SER A O 1
ATOM 825 N N . VAL A 1 103 ? 14.850 -0.916 -28.272 1.00 87.94 103 VAL A N 1
ATOM 826 C CA . VAL A 1 103 ? 15.749 -0.114 -27.428 1.00 87.94 103 VAL A CA 1
ATOM 827 C C . VAL A 1 103 ? 15.091 1.217 -27.049 1.00 87.94 103 VAL A C 1
ATOM 829 O O . VAL A 1 103 ? 15.011 1.532 -25.862 1.00 87.94 103 VAL A O 1
ATOM 832 N N . ASP A 1 104 ? 14.547 1.950 -28.022 1.00 89.31 104 ASP A N 1
ATOM 833 C CA . ASP A 1 104 ? 13.899 3.248 -27.806 1.00 89.31 104 ASP A CA 1
ATOM 834 C C . ASP A 1 104 ? 12.687 3.139 -26.869 1.00 89.31 104 ASP A C 1
ATOM 836 O O . ASP A 1 104 ? 12.572 3.909 -25.914 1.00 89.31 104 ASP A O 1
ATOM 840 N N . GLN A 1 105 ? 11.828 2.130 -27.066 1.00 87.94 105 GLN A N 1
ATOM 841 C CA . GLN A 1 105 ? 10.690 1.874 -26.174 1.00 87.94 105 GLN A CA 1
ATOM 842 C C . GLN A 1 105 ? 11.130 1.622 -24.727 1.00 87.94 105 GLN A C 1
ATOM 844 O O . GLN A 1 105 ? 10.542 2.161 -23.789 1.00 87.94 105 GLN A O 1
ATOM 849 N N . ARG A 1 106 ? 12.171 0.806 -24.516 1.00 87.94 106 ARG A N 1
ATOM 850 C CA . ARG A 1 106 ? 12.677 0.521 -23.165 1.00 87.94 106 ARG A CA 1
ATOM 851 C C . ARG A 1 106 ? 13.323 1.746 -22.520 1.00 87.94 106 ARG A C 1
ATOM 853 O O . ARG A 1 106 ? 13.141 1.949 -21.321 1.00 87.94 106 ARG A O 1
ATOM 860 N N . LEU A 1 107 ? 14.031 2.570 -23.293 1.00 90.94 107 LEU A N 1
ATOM 861 C CA . LEU A 1 107 ? 14.614 3.833 -22.830 1.00 90.94 107 LEU A CA 1
ATOM 862 C C . LEU A 1 107 ? 13.546 4.845 -22.400 1.00 90.94 107 LEU A C 1
ATOM 864 O O . LEU A 1 107 ? 13.703 5.488 -21.358 1.00 90.94 107 LEU A O 1
ATOM 868 N N . GLU A 1 108 ? 12.444 4.935 -23.147 1.00 90.56 108 GLU A N 1
ATOM 869 C CA . GLU A 1 108 ? 11.294 5.769 -22.793 1.00 90.56 108 GLU A CA 1
ATOM 870 C C . GLU A 1 108 ? 10.662 5.317 -21.467 1.00 90.56 108 GLU A C 1
ATOM 872 O O . GLU A 1 108 ? 10.474 6.140 -20.569 1.00 90.56 108 GLU A O 1
ATOM 877 N N . LEU A 1 109 ? 10.441 4.007 -21.287 1.00 88.00 109 LEU A N 1
ATOM 878 C CA . LEU A 1 109 ? 9.865 3.439 -20.057 1.00 88.00 109 LEU A CA 1
ATOM 879 C C . LEU A 1 109 ? 10.687 3.738 -18.792 1.00 88.00 109 LEU A C 1
ATOM 881 O O . LEU A 1 109 ? 10.121 3.873 -17.710 1.00 88.00 109 LEU A O 1
ATOM 885 N N . ILE A 1 110 ? 12.013 3.855 -18.906 1.00 88.56 110 ILE A N 1
ATOM 886 C CA . ILE A 1 110 ? 12.910 4.166 -17.774 1.00 88.56 110 ILE A CA 1
ATOM 887 C C . ILE A 1 110 ? 13.327 5.640 -17.700 1.00 88.56 110 ILE A C 1
ATOM 889 O O . ILE A 1 110 ? 14.118 6.005 -16.818 1.00 88.56 110 ILE A O 1
ATOM 893 N N . GLY A 1 111 ? 12.797 6.479 -18.598 1.00 86.81 111 GLY A N 1
ATOM 894 C CA . GLY A 1 111 ? 13.069 7.914 -18.668 1.00 86.81 111 GLY A CA 1
ATOM 895 C C . GLY A 1 111 ? 14.534 8.244 -18.954 1.00 86.81 111 GLY A C 1
ATOM 896 O O . GLY A 1 111 ? 15.054 9.224 -18.421 1.00 86.81 111 GLY A O 1
ATOM 897 N N . MET A 1 112 ? 15.227 7.412 -19.734 1.00 83.75 112 MET A N 1
ATOM 898 C CA . MET A 1 112 ? 16.624 7.629 -20.114 1.00 83.75 112 MET A CA 1
ATOM 899 C C . MET A 1 112 ? 16.749 7.939 -21.601 1.00 83.75 112 MET A C 1
ATOM 901 O O . MET A 1 112 ? 15.936 7.518 -22.414 1.00 83.75 112 MET A O 1
ATOM 905 N N . LYS A 1 113 ? 17.804 8.670 -21.960 1.00 79.38 113 LYS A N 1
ATOM 906 C CA . LYS A 1 113 ? 18.221 8.879 -23.347 1.00 79.38 113 LYS A CA 1
ATOM 907 C C . LYS A 1 113 ? 19.651 8.388 -23.488 1.00 79.38 113 LYS A C 1
ATOM 909 O O . LYS A 1 113 ? 20.487 8.701 -22.642 1.00 79.38 113 LYS A O 1
ATOM 914 N N . LEU A 1 114 ? 19.923 7.620 -24.536 1.00 75.31 114 LEU A N 1
ATOM 915 C CA . LEU A 1 114 ? 21.292 7.287 -24.907 1.00 75.31 114 LEU A CA 1
ATOM 916 C C . LEU A 1 114 ? 21.892 8.495 -25.620 1.00 75.31 114 LEU A C 1
ATOM 918 O O . LEU A 1 114 ? 21.472 8.849 -26.720 1.00 75.31 114 LEU A O 1
ATOM 922 N N . GLU A 1 115 ? 22.870 9.133 -24.987 1.00 74.12 115 GLU A N 1
ATOM 923 C CA . GLU A 1 115 ? 23.709 10.118 -25.658 1.00 74.12 115 GLU A CA 1
ATOM 924 C C . GLU A 1 115 ? 25.026 9.447 -26.060 1.00 74.12 115 GLU A C 1
ATOM 926 O O . GLU A 1 115 ? 25.675 8.825 -25.213 1.00 74.12 115 GLU A O 1
ATOM 931 N N . PRO A 1 116 ? 25.435 9.521 -27.340 1.00 68.94 116 PRO A N 1
ATOM 932 C CA . PRO A 1 116 ? 26.703 8.952 -27.761 1.00 68.94 116 PRO A CA 1
ATOM 933 C C . PRO A 1 116 ? 27.857 9.648 -27.019 1.00 68.94 116 PRO A C 1
ATOM 935 O O . PRO A 1 116 ? 27.865 10.879 -26.928 1.00 68.94 116 PRO A O 1
ATOM 938 N N . PRO A 1 117 ? 28.855 8.892 -26.523 1.00 68.94 117 PRO A N 1
ATOM 939 C CA . PRO A 1 117 ? 29.925 9.443 -25.693 1.00 68.94 117 PRO A CA 1
ATOM 940 C C . PRO A 1 117 ? 30.827 10.437 -26.441 1.00 68.94 117 PRO A C 1
ATOM 942 O O . PRO A 1 117 ? 31.482 11.258 -25.805 1.00 68.94 117 PRO A O 1
ATOM 945 N N . ILE A 1 118 ? 30.867 10.393 -27.781 1.00 59.50 118 ILE A N 1
ATOM 946 C CA . ILE A 1 118 ? 31.605 11.344 -28.623 1.00 59.50 118 ILE A CA 1
ATOM 947 C C . ILE A 1 118 ? 30.780 11.632 -29.884 1.00 59.50 118 ILE A C 1
ATOM 949 O O . ILE A 1 118 ? 30.439 10.715 -30.632 1.00 59.50 118 ILE A O 1
ATOM 953 N N . LYS A 1 119 ? 30.480 12.911 -30.141 1.00 57.91 119 LYS A N 1
ATOM 954 C CA . LYS A 1 119 ? 29.963 13.376 -31.436 1.00 57.91 119 LYS A CA 1
ATOM 955 C C . LYS A 1 119 ? 31.162 13.635 -32.346 1.00 57.91 119 LYS A C 1
ATOM 957 O O . LYS A 1 119 ? 31.888 14.598 -32.120 1.00 57.91 119 LYS A O 1
ATOM 962 N N . TRP A 1 120 ? 31.394 12.776 -33.334 1.00 57.62 120 TRP A N 1
ATOM 963 C CA . TRP A 1 120 ? 32.349 13.088 -34.397 1.00 57.62 120 TRP A CA 1
ATOM 964 C C . TRP A 1 120 ? 31.734 14.169 -35.290 1.00 57.62 120 TRP A C 1
ATOM 966 O O . TRP A 1 120 ? 30.641 13.975 -35.825 1.00 57.62 120 TRP A O 1
ATOM 976 N N . GLY A 1 121 ? 32.400 15.322 -35.351 1.00 54.84 121 GLY A N 1
ATOM 977 C CA . GLY A 1 121 ? 32.162 1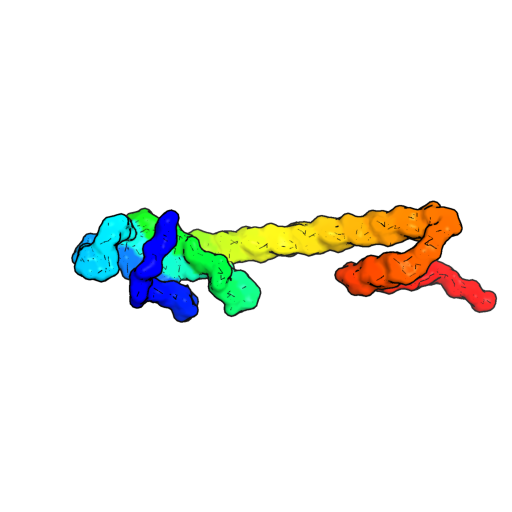6.370 -36.344 1.00 54.84 121 GLY A CA 1
ATOM 978 C C . GLY A 1 121 ? 33.027 16.165 -37.575 1.00 54.84 121 GLY A C 1
ATOM 979 O O . GLY A 1 121 ? 34.071 15.485 -37.445 1.00 54.84 121 GLY A O 1
#

Secondary structure (DSSP, 8-state):
-----S--GGGSSPEEE-TT-TTT-TTPPSEEEEEEEETTEEEEEEEEES-HHHHHHHHHHHHHHHHHHHHHHHHHHHHHHHHHHHHHHHHHHTSSS--HHHHHHHHHHTT-----S----

Solvent-accessible surface area (backbone atoms only — not comparable to full-atom values): 7400 Å² total; per-residue (Å²): 136,87,84,87,62,98,68,67,39,84,79,72,42,72,34,76,37,62,84,83,50,56,90,82,40,77,94,60,78,31,8,38,36,38,48,38,60,54,95,92,36,76,80,49,69,49,77,47,78,46,63,44,84,73,40,52,70,60,46,53,53,53,49,53,52,51,40,48,50,51,52,50,52,52,51,51,51,54,51,51,52,47,50,52,50,48,50,52,43,52,56,44,70,70,40,95,75,61,59,59,71,64,41,52,53,48,28,57,78,64,72,51,78,93,72,75,94,69,84,86,127

Foldseek 3Di:
DDDDFPQDCQVQDKRFAAPPPCVRDPPDAGEIWGFADEPNDRPGIDTDHDHHVVVPVVVVVVSVVVNVVVVVVVVVVVVVVLVVLVVVLVVQVPDPDRPVVSNVVSCVVNVHDDDDPDDDD

pLDDT: mean 82.05, std 15.48, range [30.94, 97.31]

Sequence (121 aa):
MAFRSNGSTENGKPLIIPENDRHQWVGVLPGINLPINFQNVIIGVIRITGDPTELLEFGELVKMITEMMLHQAFMAEQLEWKQHLKELVFEDLLKEDINQHSVDQRLELIGMKLEPPIKWG

Radius of gyration: 24.72 Å; Cα contacts (8 Å, |Δi|>4): 117; chains: 1; bounding box: 60×31×61 Å